Protein AF-A0AAQ0KKB2-F1 (afdb_monomer_lite)

pLDDT: mean 70.13, std 20.49, range [37.59, 97.06]

Organism: Paracoccus versutus (NCBI:txid34007)

Structure (mmCIF, N/CA/C/O backbone):
data_AF-A0AAQ0KKB2-F1
#
_entry.id   AF-A0AAQ0KKB2-F1
#
loop_
_atom_site.group_PDB
_atom_site.id
_atom_site.type_symbol
_atom_site.label_atom_id
_atom_site.label_alt_id
_atom_site.label_comp_id
_atom_site.label_asym_id
_atom_site.label_entity_id
_atom_site.label_seq_id
_atom_site.pdbx_PDB_ins_code
_atom_site.Cartn_x
_atom_site.Cartn_y
_atom_site.Cartn_z
_atom_site.occupancy
_atom_site.B_iso_or_equiv
_atom_site.auth_seq_id
_atom_site.auth_comp_id
_atom_site.auth_asym_id
_atom_site.auth_atom_id
_atom_site.pdbx_PDB_model_num
ATOM 1 N N . MET A 1 1 ? -43.645 34.973 55.747 1.00 45.66 1 MET A N 1
ATOM 2 C CA . MET A 1 1 ? -42.731 33.970 55.161 1.00 45.66 1 MET A CA 1
ATOM 3 C C . MET A 1 1 ? -42.607 34.374 53.688 1.00 45.66 1 MET A C 1
ATOM 5 O O . MET A 1 1 ? -43.566 34.181 52.964 1.00 45.66 1 MET A O 1
ATOM 9 N N . HIS A 1 2 ? -41.732 35.323 53.318 1.00 41.53 2 HIS A N 1
ATOM 10 C CA . HIS A 1 2 ? -40.403 35.063 52.713 1.00 41.53 2 HIS A CA 1
ATOM 11 C C . HIS A 1 2 ? -40.408 33.767 51.865 1.00 41.53 2 HIS A C 1
ATOM 13 O O . HIS A 1 2 ? -40.698 32.723 52.431 1.00 41.53 2 HIS A O 1
ATOM 19 N N . LEU A 1 3 ? -40.097 33.715 50.564 1.00 45.66 3 LEU A N 1
ATOM 20 C CA . LEU A 1 3 ? -39.351 34.608 49.667 1.00 45.66 3 LEU A CA 1
ATOM 21 C C . LEU A 1 3 ? -39.519 34.111 48.200 1.00 45.66 3 LEU A C 1
ATOM 23 O O . LEU A 1 3 ? -39.845 32.949 47.973 1.00 45.66 3 LEU A O 1
ATOM 27 N N . CYS A 1 4 ? -39.309 35.013 47.238 1.00 39.38 4 CYS A N 1
ATOM 28 C CA . CYS A 1 4 ? -39.507 34.931 45.781 1.00 39.38 4 CYS A CA 1
ATOM 29 C C . CYS A 1 4 ? -38.480 34.087 44.986 1.00 39.38 4 CYS A C 1
ATOM 31 O O . CYS A 1 4 ? -37.340 33.976 45.421 1.00 39.38 4 CYS A O 1
ATOM 33 N N . ALA A 1 5 ? -38.842 33.660 43.761 1.00 47.03 5 ALA A N 1
ATOM 34 C CA . ALA A 1 5 ? -38.027 33.676 42.518 1.00 47.03 5 ALA A CA 1
ATOM 35 C C . ALA A 1 5 ? -38.859 33.079 41.351 1.00 47.03 5 ALA A C 1
ATOM 37 O O . ALA A 1 5 ? -39.506 32.062 41.552 1.00 47.03 5 ALA A O 1
ATOM 38 N N . GLY A 1 6 ? -38.937 33.589 40.119 1.00 43.50 6 GLY A N 1
ATOM 39 C CA . GLY A 1 6 ? -38.336 34.741 39.457 1.00 43.50 6 GLY A CA 1
ATOM 40 C C . GLY A 1 6 ? -38.975 34.910 38.060 1.00 43.50 6 GLY A C 1
ATOM 41 O O . GLY A 1 6 ? -38.967 33.990 37.251 1.00 43.50 6 GLY A O 1
ATOM 42 N N . ILE A 1 7 ? -39.580 36.083 37.868 1.00 44.94 7 ILE A N 1
ATOM 43 C CA . ILE A 1 7 ? -39.866 36.880 36.655 1.00 44.94 7 ILE A CA 1
ATOM 44 C C . ILE A 1 7 ? -38.898 36.658 35.464 1.00 44.94 7 ILE A C 1
ATOM 46 O O . ILE A 1 7 ? -37.704 36.498 35.680 1.00 44.94 7 ILE A O 1
ATOM 50 N N . THR A 1 8 ? -39.364 36.471 34.220 1.00 39.19 8 THR A N 1
ATOM 51 C CA . THR A 1 8 ? -39.878 37.448 33.216 1.00 39.19 8 THR A CA 1
ATOM 52 C C . THR A 1 8 ? -38.788 38.128 32.370 1.00 39.19 8 THR A C 1
ATOM 54 O O . THR A 1 8 ? -37.798 38.600 32.912 1.00 39.19 8 THR A O 1
ATOM 57 N N . HIS A 1 9 ? -39.109 38.274 31.072 1.00 42.00 9 HIS A N 1
ATOM 58 C CA . HIS A 1 9 ? -38.637 39.277 30.093 1.00 42.00 9 HIS A CA 1
ATOM 59 C C . HIS A 1 9 ? -37.204 39.139 29.554 1.00 42.00 9 HIS A C 1
ATOM 61 O O . HIS A 1 9 ? -36.252 39.011 30.307 1.00 42.00 9 HIS A O 1
ATOM 67 N N . GLU A 1 10 ? -36.989 39.027 28.237 1.00 47.03 10 GLU A N 1
ATOM 68 C CA . GLU A 1 10 ? -37.222 40.028 27.168 1.00 47.03 10 GLU A CA 1
ATOM 69 C C . GLU A 1 10 ? -36.315 41.268 27.302 1.00 47.03 10 GLU A C 1
ATOM 71 O O . GLU A 1 10 ? -36.249 41.889 28.358 1.00 47.03 10 GLU A O 1
ATOM 76 N N . GLN A 1 11 ? -35.736 41.638 26.149 1.00 37.59 11 GLN A N 1
ATOM 77 C CA . GLN A 1 11 ? -35.078 42.895 25.739 1.00 37.59 11 GLN A CA 1
ATOM 78 C C . GLN A 1 11 ? -33.554 42.785 25.553 1.00 37.59 11 GLN A C 1
ATOM 80 O O . GLN A 1 11 ? -32.815 42.543 26.497 1.00 37.59 11 GLN A O 1
ATOM 85 N N . ASN A 1 12 ? -33.055 42.701 24.308 1.00 41.34 12 ASN A N 1
ATOM 86 C CA . ASN A 1 12 ? -32.894 43.735 23.251 1.00 41.34 12 ASN A CA 1
ATOM 87 C C . ASN A 1 12 ? -31.622 44.595 23.489 1.00 41.34 12 ASN A C 1
ATOM 89 O O . ASN A 1 12 ? -31.332 44.941 24.631 1.00 41.34 12 ASN A O 1
ATOM 93 N N . PRO A 1 13 ? -30.801 44.875 22.452 1.00 54.06 13 PRO A N 1
ATOM 94 C CA . PRO A 1 13 ? -29.367 45.067 22.574 1.00 54.06 13 PRO A CA 1
ATOM 95 C C . PRO A 1 13 ? -29.001 46.527 22.821 1.00 54.06 13 PRO A C 1
ATOM 97 O O . PRO A 1 13 ? -29.525 47.437 22.184 1.00 54.06 13 PRO A O 1
ATOM 100 N N . SER A 1 14 ? -28.022 46.738 23.694 1.00 41.03 14 SER A N 1
ATOM 101 C CA . SER A 1 14 ? -27.182 47.936 23.728 1.00 41.03 14 SER A CA 1
ATOM 102 C C . SER A 1 14 ? -25.991 47.662 24.640 1.00 41.03 14 SER A C 1
ATOM 104 O O . SER A 1 14 ? -26.144 47.618 25.856 1.00 41.03 14 SER A O 1
ATOM 106 N N . GLN A 1 15 ? -24.797 47.485 24.072 1.00 46.72 15 GLN A N 1
ATOM 107 C CA . GLN A 1 15 ? -23.557 47.722 24.815 1.00 46.72 15 GLN A CA 1
ATOM 108 C C . GLN A 1 15 ? -22.700 48.742 24.073 1.00 46.72 15 GLN A C 1
ATOM 110 O O . GLN A 1 15 ? -21.892 48.452 23.197 1.00 46.72 15 GLN A O 1
ATOM 115 N N . THR A 1 16 ? -23.015 49.973 24.451 1.00 39.41 16 THR A N 1
ATOM 116 C CA . THR A 1 16 ? -22.211 51.180 24.578 1.00 39.41 16 THR A CA 1
ATOM 117 C C . THR A 1 16 ? -20.704 50.965 24.773 1.00 39.41 16 THR A C 1
ATOM 119 O O . THR A 1 16 ? -20.265 50.225 25.647 1.00 39.41 16 THR A O 1
ATOM 122 N N . ALA A 1 17 ? -19.963 51.712 23.954 1.00 47.31 17 ALA A N 1
ATOM 123 C CA . ALA A 1 17 ? -18.639 52.315 24.115 1.00 47.31 17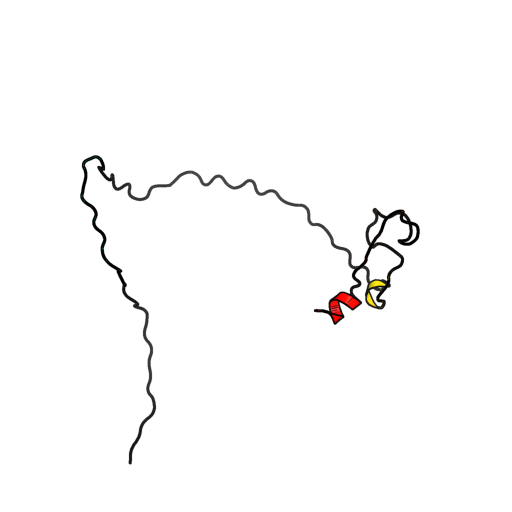 ALA A CA 1
ATOM 124 C C . ALA A 1 17 ? -17.813 52.060 25.396 1.00 47.31 17 ALA A C 1
ATOM 126 O O . ALA A 1 17 ? -18.257 52.306 26.514 1.00 47.31 17 ALA A O 1
ATOM 127 N N . SER A 1 18 ? -16.516 51.803 25.191 1.00 43.28 18 SER A N 1
ATOM 128 C CA . SER A 1 18 ? -15.454 52.212 26.116 1.00 43.28 18 SER A CA 1
ATOM 129 C C . SER A 1 18 ? -14.264 52.757 25.320 1.00 43.28 18 SER A C 1
ATOM 131 O O . SER A 1 18 ? -13.556 52.020 24.635 1.00 43.28 18 SER A O 1
ATOM 133 N N . LEU A 1 19 ? -14.101 54.081 25.366 1.00 42.12 19 LEU A N 1
ATOM 134 C CA . LEU A 1 19 ? -12.952 54.832 24.862 1.00 42.12 19 LEU A CA 1
ATOM 135 C C . LEU A 1 19 ? -11.899 54.903 25.976 1.00 42.12 19 LEU A C 1
ATOM 137 O O . LEU A 1 19 ? -12.096 55.591 26.976 1.00 42.12 19 LEU A O 1
ATOM 141 N N . GLY A 1 20 ? -10.777 54.207 25.790 1.00 40.25 20 GLY A N 1
ATOM 142 C CA . GLY A 1 20 ? -9.556 54.383 26.578 1.00 40.25 20 GLY A CA 1
ATOM 143 C C . GLY A 1 20 ? -8.724 55.537 26.017 1.00 40.25 20 GLY A C 1
ATOM 144 O O . GLY A 1 20 ? -8.396 55.562 24.835 1.00 40.25 20 GLY A O 1
ATOM 145 N N . VAL A 1 21 ? -8.441 56.511 26.876 1.00 48.88 21 VAL A N 1
ATOM 146 C CA . VAL A 1 21 ? -8.048 57.893 26.573 1.00 48.88 21 VAL A CA 1
ATOM 147 C C . VAL A 1 21 ? -6.526 58.132 26.654 1.00 48.88 21 VAL A C 1
ATOM 149 O O . VAL A 1 21 ? -5.828 57.523 27.455 1.00 48.88 21 VAL A O 1
ATOM 152 N N . CYS A 1 22 ? -6.078 59.124 25.870 1.00 39.56 22 CYS A N 1
ATOM 153 C CA . CYS A 1 22 ? -4.876 59.968 25.990 1.00 39.56 22 CYS A CA 1
ATOM 154 C C . CYS A 1 22 ? -3.472 59.380 25.771 1.00 39.56 22 CYS A C 1
ATOM 156 O O . CYS A 1 22 ? -2.829 58.887 26.694 1.00 39.56 22 CYS A O 1
ATOM 158 N N . ARG A 1 23 ? -2.873 59.779 24.639 1.00 44.03 23 ARG A N 1
ATOM 159 C CA . ARG A 1 23 ? -1.654 60.604 24.687 1.00 44.03 23 ARG A CA 1
ATOM 160 C C . ARG A 1 23 ? -1.587 61.525 23.466 1.00 44.03 23 ARG A C 1
ATOM 162 O O . ARG A 1 23 ? -1.085 61.151 22.413 1.00 44.03 23 ARG A O 1
ATOM 169 N N . ALA A 1 24 ? -2.129 62.731 23.622 1.00 53.84 24 ALA A N 1
ATOM 170 C CA . ALA A 1 24 ? -1.910 63.826 22.689 1.00 53.84 24 ALA A CA 1
ATOM 171 C C . ALA A 1 24 ? -0.436 64.245 22.777 1.00 53.84 24 ALA A C 1
ATOM 173 O O . ALA A 1 24 ? -0.009 64.814 23.782 1.00 53.84 24 ALA A O 1
ATOM 174 N N . ILE A 1 25 ? 0.343 63.926 21.745 1.00 56.91 25 ILE A N 1
ATOM 175 C CA . ILE A 1 25 ? 1.588 64.632 21.458 1.00 56.91 25 ILE A CA 1
ATOM 176 C C . ILE A 1 25 ? 1.297 65.664 20.374 1.00 56.91 25 ILE A C 1
ATOM 178 O O . ILE A 1 25 ? 0.601 65.388 19.402 1.00 56.91 25 ILE A O 1
ATOM 182 N N . ALA A 1 26 ? 1.763 66.868 20.680 1.00 52.97 26 ALA A N 1
ATOM 183 C CA . ALA A 1 26 ? 1.602 68.145 20.014 1.00 52.97 26 ALA A CA 1
ATOM 184 C C . ALA A 1 26 ? 1.378 68.103 18.495 1.00 52.97 26 ALA A C 1
ATOM 186 O O . ALA A 1 26 ? 2.086 67.428 17.753 1.00 52.97 26 ALA A O 1
ATOM 187 N N . ALA A 1 27 ? 0.419 68.921 18.063 1.00 52.78 27 ALA A N 1
ATOM 188 C CA . ALA A 1 27 ? 0.275 69.356 16.689 1.00 52.78 27 ALA A CA 1
ATOM 189 C C . ALA A 1 27 ? 1.587 69.986 16.201 1.00 52.78 27 ALA A C 1
ATOM 191 O O . ALA A 1 27 ? 1.978 71.036 16.704 1.00 52.78 27 ALA A O 1
ATOM 192 N N . ASP A 1 28 ? 2.217 69.374 15.202 1.00 51.09 28 ASP A N 1
ATOM 193 C CA . ASP A 1 28 ? 3.151 70.072 14.327 1.00 51.09 28 ASP A CA 1
ATOM 194 C C . ASP A 1 28 ? 2.620 69.975 12.895 1.00 51.09 28 ASP A C 1
ATOM 196 O O . ASP A 1 28 ? 2.682 68.949 12.226 1.00 51.09 28 ASP A O 1
ATOM 200 N N . LEU A 1 29 ? 1.931 71.058 12.544 1.00 51.97 29 LEU A N 1
ATOM 201 C CA . LEU A 1 29 ? 1.846 71.683 11.233 1.00 51.97 29 LEU A CA 1
ATOM 202 C C . LEU A 1 29 ? 1.669 70.778 10.005 1.00 51.97 29 LEU A C 1
ATOM 204 O O . LEU A 1 29 ? 2.612 70.278 9.403 1.00 51.97 29 LEU A O 1
ATOM 208 N N . GLY A 1 30 ? 0.445 70.843 9.487 1.00 53.38 30 GLY A N 1
ATOM 209 C CA . GLY A 1 30 ? 0.261 71.012 8.054 1.00 53.38 30 GLY A CA 1
ATOM 210 C C . GLY A 1 30 ? -0.297 69.797 7.330 1.00 53.38 30 GLY A C 1
ATOM 211 O O . GLY A 1 30 ? 0.297 68.729 7.294 1.00 53.38 30 GLY A O 1
ATOM 212 N N . LEU A 1 31 ? -1.392 70.069 6.619 1.00 56.34 31 LEU A N 1
ATOM 213 C CA . LEU A 1 31 ? -1.808 69.374 5.404 1.00 56.34 31 LEU A CA 1
ATOM 214 C C . LEU A 1 31 ? -2.717 68.147 5.555 1.00 56.34 31 LEU A C 1
ATOM 216 O O . LEU A 1 31 ? -2.372 67.059 5.116 1.00 56.34 31 LEU A O 1
ATOM 220 N N . LEU A 1 32 ? -3.956 68.354 6.008 1.00 52.72 32 LEU A N 1
ATOM 221 C CA . LEU A 1 32 ? -5.068 67.519 5.540 1.00 52.72 32 LEU A CA 1
ATOM 222 C C . LEU A 1 3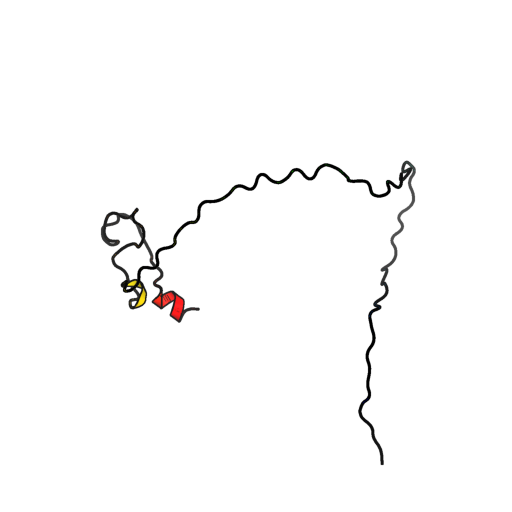2 ? -6.336 68.360 5.334 1.00 52.72 32 LEU A C 1
ATOM 224 O O . LEU A 1 32 ? -7.083 68.578 6.288 1.00 52.72 32 LEU A O 1
ATOM 228 N N . PRO A 1 33 ? -6.678 68.771 4.101 1.00 53.84 33 PRO A N 1
ATOM 229 C CA . PRO A 1 33 ? -8.078 68.778 3.728 1.00 53.84 33 PRO A CA 1
ATOM 230 C C . PRO A 1 33 ? -8.495 67.314 3.556 1.00 53.84 33 PRO A C 1
ATOM 232 O O . PRO A 1 33 ? -8.253 66.690 2.524 1.00 53.84 33 PRO A O 1
ATOM 235 N N . VAL A 1 34 ? -9.096 66.750 4.603 1.00 60.06 34 VAL A N 1
ATOM 236 C CA . VAL A 1 34 ? -9.862 65.510 4.488 1.00 60.06 34 VAL A CA 1
ATOM 237 C C . VAL A 1 34 ? -11.051 65.808 3.570 1.00 60.06 34 VAL A C 1
ATOM 239 O O . VAL A 1 34 ? -12.052 66.398 3.968 1.00 60.06 34 VAL A O 1
ATOM 242 N N . LEU A 1 35 ? -10.915 65.484 2.287 1.00 54.66 35 LEU A N 1
ATOM 243 C CA . LEU A 1 35 ? -12.065 65.425 1.399 1.00 54.66 35 LEU A CA 1
ATOM 244 C C . LEU A 1 35 ? -12.845 64.177 1.803 1.00 54.66 35 LEU A C 1
ATOM 246 O O . LEU A 1 35 ? -12.414 63.050 1.566 1.00 54.66 35 LEU A O 1
ATOM 250 N N . ALA A 1 36 ? -13.971 64.393 2.474 1.00 59.97 36 ALA A N 1
ATOM 251 C CA . ALA A 1 36 ? -14.976 63.375 2.716 1.00 59.97 36 ALA A CA 1
ATOM 252 C C . ALA A 1 36 ? -15.505 62.873 1.361 1.00 59.97 36 ALA A C 1
ATOM 254 O O . ALA A 1 36 ? -16.402 63.473 0.772 1.00 59.97 36 ALA A O 1
ATOM 255 N N . ILE A 1 37 ? -14.919 61.795 0.836 1.00 56.88 37 ILE A N 1
ATOM 256 C CA . ILE A 1 37 ? -15.442 61.104 -0.343 1.00 56.88 37 ILE A CA 1
ATOM 257 C C . ILE A 1 37 ? -16.503 60.126 0.159 1.00 56.88 37 ILE A C 1
ATOM 259 O O . ILE A 1 37 ? -16.207 59.016 0.601 1.00 56.88 37 ILE A O 1
ATOM 263 N N . SER A 1 38 ? -17.753 60.585 0.129 1.00 54.59 38 SER A N 1
ATOM 264 C CA . SER A 1 38 ? -18.934 59.740 0.274 1.00 54.59 38 SER A CA 1
ATOM 265 C C . SER A 1 38 ? -18.915 58.615 -0.762 1.00 54.59 38 SER A C 1
ATOM 267 O O . SER A 1 38 ? -18.511 58.807 -1.908 1.00 54.59 38 SER A O 1
ATOM 269 N N . ALA A 1 39 ? -19.351 57.439 -0.313 1.00 58.03 39 ALA A N 1
ATOM 270 C CA . ALA A 1 39 ? -19.371 56.174 -1.029 1.00 58.03 39 ALA A CA 1
ATOM 271 C C . ALA A 1 39 ? -19.774 56.289 -2.508 1.00 58.03 39 ALA A C 1
ATOM 273 O O . ALA A 1 39 ? -20.872 56.718 -2.853 1.00 58.03 39 ALA A O 1
ATOM 274 N N . GLY A 1 40 ? -18.877 55.807 -3.361 1.00 53.94 40 GLY A N 1
ATOM 275 C CA . GLY A 1 40 ? -19.098 55.635 -4.788 1.00 53.94 40 GLY A CA 1
ATOM 276 C C . GLY A 1 40 ? -18.051 54.714 -5.404 1.00 53.94 40 GLY A C 1
ATOM 277 O O . GLY A 1 40 ? -17.539 55.014 -6.475 1.00 53.94 40 GLY A O 1
ATOM 278 N N . VAL A 1 41 ? -17.695 53.604 -4.743 1.00 52.78 41 VAL A N 1
ATOM 279 C CA . VAL A 1 41 ? -16.892 52.546 -5.384 1.00 52.78 41 VAL A CA 1
ATOM 280 C C . VAL A 1 41 ? -17.810 51.645 -6.217 1.00 52.78 41 VAL A C 1
ATOM 282 O O . VAL A 1 41 ? -18.039 50.479 -5.929 1.00 52.78 41 VAL A 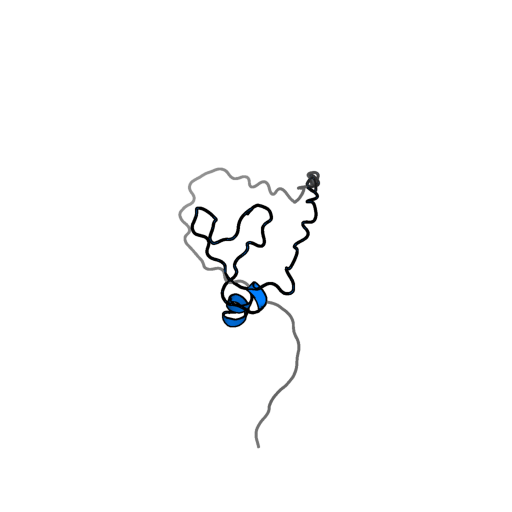O 1
ATOM 285 N N . GLY A 1 42 ? -18.395 52.230 -7.261 1.00 54.69 42 GLY A N 1
ATOM 286 C CA . GLY A 1 42 ? -19.060 51.509 -8.344 1.00 54.69 42 GLY A CA 1
ATOM 287 C C . GLY A 1 42 ? -18.068 51.218 -9.468 1.00 54.69 42 GLY A C 1
ATOM 288 O O . GLY A 1 42 ? -18.260 51.681 -10.586 1.00 54.69 42 GLY A O 1
ATOM 289 N N . GLY A 1 43 ? -16.969 50.524 -9.166 1.00 55.47 43 GLY A N 1
ATOM 290 C CA . GLY A 1 43 ? -16.132 49.919 -10.205 1.00 55.47 43 GLY A CA 1
ATOM 291 C C . GLY A 1 43 ? -16.765 48.597 -10.647 1.00 55.47 43 GLY A C 1
ATOM 292 O O . GLY A 1 43 ? -17.336 47.915 -9.793 1.00 55.47 43 GLY A O 1
ATOM 293 N N . PRO A 1 44 ? -16.711 48.208 -11.936 1.00 56.81 44 PRO A N 1
ATOM 294 C CA . PRO A 1 44 ? -17.230 46.912 -12.358 1.00 56.81 44 PRO A CA 1
ATOM 295 C C . PRO A 1 44 ? -16.545 45.817 -11.541 1.00 56.81 44 PRO A C 1
ATOM 297 O O . PRO A 1 44 ? -15.317 45.704 -11.553 1.00 56.81 44 PRO A O 1
ATOM 300 N N . ALA A 1 45 ? -17.339 45.021 -10.823 1.00 62.62 45 ALA A N 1
ATOM 301 C CA . ALA A 1 45 ? -16.871 43.768 -10.264 1.00 62.62 45 ALA A CA 1
ATOM 302 C C . ALA A 1 45 ? -16.375 42.928 -11.445 1.00 62.62 45 ALA A C 1
ATOM 304 O O . ALA A 1 45 ? -17.171 42.447 -12.249 1.00 62.62 45 ALA A O 1
ATOM 305 N N . GLN A 1 46 ? -15.056 42.828 -11.602 1.00 57.19 46 GLN A N 1
ATOM 306 C CA . GLN A 1 46 ? -14.449 41.864 -12.507 1.00 57.19 46 GLN A CA 1
ATOM 307 C C . GLN A 1 46 ? -14.933 40.499 -12.017 1.00 57.19 46 GLN A C 1
ATOM 309 O O . GLN A 1 46 ? -14.553 40.063 -10.928 1.00 57.19 46 GLN A O 1
ATOM 314 N N . ALA A 1 47 ? -15.856 39.887 -12.760 1.00 61.97 47 ALA A N 1
ATOM 315 C CA . ALA A 1 47 ? -16.280 38.523 -12.515 1.00 61.97 47 ALA A CA 1
ATOM 316 C C . ALA A 1 47 ? -15.008 37.678 -12.495 1.00 61.97 47 ALA A C 1
ATOM 318 O O . ALA A 1 47 ? -14.269 37.658 -13.478 1.00 61.97 47 ALA A O 1
ATOM 319 N N . GLN A 1 48 ? -14.701 37.069 -11.350 1.00 66.56 48 GLN A N 1
ATOM 320 C CA . GLN A 1 48 ? -13.581 36.148 -11.285 1.00 66.56 48 GLN A CA 1
ATOM 321 C C . GLN A 1 48 ? -13.855 35.048 -12.306 1.00 66.56 48 GLN A C 1
ATOM 323 O O . GLN A 1 48 ? -14.898 34.391 -12.241 1.00 66.56 48 GLN A O 1
ATOM 328 N N . ASP A 1 49 ? -12.948 34.907 -13.271 1.00 65.75 49 ASP A N 1
ATOM 329 C CA . ASP A 1 49 ? -12.951 33.798 -14.212 1.00 65.75 49 ASP A CA 1
ATOM 330 C C . ASP A 1 49 ? -12.973 32.515 -13.375 1.00 65.75 49 ASP A C 1
ATOM 332 O O . ASP A 1 49 ? -12.050 32.224 -12.607 1.00 65.75 49 ASP A O 1
ATOM 336 N N . THR A 1 50 ? -14.123 31.843 -13.372 1.00 69.50 50 THR A N 1
ATOM 337 C CA . THR A 1 50 ? -14.348 30.687 -12.511 1.00 69.50 50 THR A CA 1
ATOM 338 C C . THR A 1 50 ? -13.606 29.522 -13.137 1.00 69.50 50 THR A C 1
ATOM 340 O O . THR A 1 50 ? -14.120 28.846 -14.029 1.00 69.50 50 THR A O 1
ATOM 343 N N . VAL A 1 51 ? -12.381 29.287 -12.666 1.00 77.12 51 VAL A N 1
ATOM 344 C CA . VAL A 1 51 ? -11.615 28.096 -13.025 1.00 77.12 51 VAL A CA 1
ATOM 345 C C . VAL A 1 51 ? -12.411 26.883 -12.551 1.00 77.12 51 VAL A C 1
ATOM 347 O O . VAL A 1 51 ? -12.506 26.599 -11.357 1.00 77.12 51 VAL A O 1
ATOM 350 N N . THR A 1 52 ? -13.033 26.187 -13.499 1.00 77.94 52 THR A N 1
ATOM 351 C CA . THR A 1 52 ? -13.777 24.957 -13.228 1.00 77.94 52 THR A CA 1
ATOM 352 C C . THR A 1 52 ? -12.769 23.821 -13.126 1.00 77.94 52 THR A C 1
ATOM 354 O O . THR A 1 52 ? -12.212 23.386 -14.132 1.00 77.94 52 THR A O 1
ATOM 357 N N . LEU A 1 53 ? -12.490 23.376 -11.900 1.00 84.44 53 LEU A N 1
ATOM 358 C CA . LEU A 1 53 ? -11.638 22.215 -11.660 1.00 84.44 53 LEU A CA 1
ATOM 359 C C . LEU A 1 53 ? -12.405 20.932 -11.998 1.00 84.44 53 LEU A C 1
ATOM 361 O O . LEU A 1 53 ? -13.587 20.790 -11.684 1.00 84.44 53 LEU A O 1
ATOM 365 N N . GLU A 1 54 ? -11.708 19.986 -12.620 1.00 82.06 54 GLU A N 1
ATOM 366 C CA . GLU A 1 54 ? -12.229 18.645 -12.866 1.00 82.06 54 GLU A CA 1
ATOM 367 C C . GLU A 1 54 ? -12.482 17.904 -11.539 1.00 82.06 54 GLU A C 1
ATOM 369 O O . GLU A 1 54 ? -11.746 18.060 -10.561 1.00 82.06 54 GLU A O 1
ATOM 374 N N . THR A 1 55 ? -13.528 17.076 -11.499 1.00 83.25 55 THR A N 1
ATOM 375 C CA . THR A 1 55 ? -13.830 16.227 -10.341 1.00 83.25 55 THR A CA 1
ATOM 376 C C . THR A 1 55 ? -12.868 15.046 -10.281 1.00 83.25 55 THR A C 1
ATOM 378 O O . THR A 1 55 ? -12.884 14.180 -11.149 1.00 83.25 55 THR A O 1
ATOM 381 N N . VAL A 1 56 ? -12.082 14.957 -9.208 1.00 83.94 56 VAL A N 1
ATOM 382 C CA . VAL A 1 56 ? -11.224 13.795 -8.947 1.00 83.94 56 VAL A CA 1
ATOM 383 C C . VAL A 1 56 ? -12.022 12.720 -8.210 1.00 83.94 56 VAL A C 1
ATOM 385 O O . VAL A 1 56 ? -12.496 12.936 -7.095 1.00 83.94 56 VAL A O 1
ATOM 388 N N . VAL A 1 57 ? -12.143 11.536 -8.813 1.00 82.50 57 VAL A N 1
ATOM 389 C CA . VAL A 1 57 ? -12.762 10.369 -8.169 1.00 82.50 57 VAL A CA 1
ATOM 390 C C . VAL A 1 57 ? -11.743 9.678 -7.266 1.00 82.50 57 VAL A C 1
ATOM 392 O O . VAL A 1 57 ? -10.747 9.126 -7.736 1.00 82.50 57 VAL A O 1
ATOM 395 N N . ILE A 1 58 ? -12.009 9.662 -5.959 1.00 80.19 58 ILE A N 1
ATOM 396 C CA . ILE A 1 58 ? -11.203 8.920 -4.985 1.00 80.19 58 ILE A CA 1
ATOM 397 C C . ILE A 1 58 ? -11.751 7.497 -4.882 1.00 80.19 58 ILE A C 1
ATOM 399 O O . ILE A 1 58 ? -12.889 7.283 -4.466 1.00 80.19 58 ILE A O 1
ATOM 403 N N . ARG A 1 59 ? -10.935 6.509 -5.259 1.00 78.00 59 ARG A N 1
ATOM 404 C CA . ARG A 1 59 ? -11.283 5.090 -5.124 1.00 78.00 59 ARG A CA 1
ATOM 405 C C . ARG A 1 59 ? -10.885 4.588 -3.738 1.00 78.00 59 ARG A C 1
ATOM 407 O O . ARG A 1 59 ? -9.701 4.565 -3.409 1.00 78.00 59 ARG A O 1
ATOM 414 N N . CYS A 1 60 ? -11.863 4.150 -2.949 1.00 68.19 60 CYS A N 1
ATOM 415 C CA . CYS A 1 60 ? -11.602 3.372 -1.740 1.00 68.19 60 CYS A CA 1
ATOM 416 C C . CYS A 1 60 ? -11.390 1.904 -2.117 1.00 68.19 60 CYS A C 1
ATOM 418 O O . CYS A 1 60 ? -12.214 1.313 -2.813 1.00 68.19 60 CYS A O 1
ATOM 420 N N . GLN A 1 61 ? -10.297 1.311 -1.644 1.00 69.19 61 GLN A N 1
ATOM 421 C CA . GLN A 1 61 ? -10.018 -0.108 -1.849 1.00 69.19 61 GLN A CA 1
ATOM 422 C C . GLN A 1 61 ? -10.746 -0.934 -0.780 1.00 69.19 61 GLN A C 1
ATOM 424 O O . GLN A 1 61 ? -10.216 -1.147 0.309 1.00 69.19 61 GLN A O 1
ATOM 429 N N . GLN A 1 62 ? -11.979 -1.349 -1.080 1.00 66.94 62 GLN A N 1
ATOM 430 C CA . GLN A 1 62 ? -12.763 -2.249 -0.228 1.00 66.94 62 GLN A CA 1
ATOM 431 C C . GLN A 1 62 ? -12.155 -3.658 -0.219 1.00 66.94 62 GLN A C 1
ATOM 433 O O . GLN A 1 62 ? -11.805 -4.194 -1.268 1.00 66.94 62 GLN A O 1
ATOM 438 N N . GLY A 1 63 ? -12.045 -4.262 0.963 1.00 68.88 63 GLY A N 1
ATOM 439 C CA . GLY A 1 63 ? -11.447 -5.582 1.167 1.00 68.88 63 GLY A CA 1
ATOM 440 C C . GLY A 1 63 ? -9.915 -5.591 1.159 1.00 68.88 63 GLY A C 1
ATOM 441 O O . GLY A 1 63 ? -9.320 -6.665 1.127 1.00 68.88 63 GLY A O 1
ATOM 442 N N . SER A 1 64 ? -9.266 -4.422 1.185 1.00 77.19 64 SER A N 1
ATOM 443 C CA . SER A 1 64 ? -7.803 -4.327 1.200 1.00 77.19 64 SER A CA 1
ATOM 444 C C . SER A 1 64 ? -7.210 -4.867 2.508 1.00 77.19 64 SER A C 1
ATOM 446 O O . SER A 1 64 ? -7.797 -4.705 3.582 1.00 77.19 64 SER A O 1
ATOM 448 N N . GLU A 1 65 ? -5.988 -5.417 2.446 1.00 83.62 65 GLU A N 1
ATOM 449 C CA . GLU A 1 65 ? -5.184 -5.747 3.634 1.00 83.62 65 GLU A CA 1
ATOM 450 C C . GLU A 1 65 ? -5.125 -4.557 4.612 1.00 83.62 65 GLU A C 1
ATOM 452 O O . GLU A 1 65 ? -5.157 -4.743 5.825 1.00 83.62 65 GLU A O 1
ATOM 457 N N . ALA A 1 66 ? -5.126 -3.321 4.097 1.00 85.62 66 ALA A N 1
ATOM 458 C CA . ALA A 1 66 ? -5.100 -2.104 4.903 1.00 85.62 66 ALA A CA 1
ATOM 459 C C . ALA A 1 66 ? -6.350 -1.890 5.786 1.00 85.62 66 ALA A C 1
ATOM 461 O O . ALA A 1 66 ? -6.303 -1.074 6.708 1.00 85.62 66 ALA A O 1
ATOM 462 N N . GLU A 1 67 ? -7.469 -2.575 5.534 1.00 87.25 67 GLU A N 1
ATOM 463 C CA . GLU A 1 67 ? -8.678 -2.456 6.359 1.00 87.25 67 GLU A CA 1
ATOM 464 C C . GLU A 1 67 ? -8.644 -3.332 7.612 1.00 87.25 67 GLU A C 1
ATOM 466 O O . GLU A 1 67 ? -9.217 -2.956 8.636 1.00 87.25 67 GLU A O 1
ATOM 471 N N . THR A 1 68 ? -7.983 -4.487 7.537 1.00 89.12 68 THR A N 1
ATOM 472 C CA . THR A 1 68 ? -8.029 -5.529 8.576 1.00 89.12 68 THR A CA 1
ATOM 473 C C . THR A 1 68 ? -6.668 -5.793 9.224 1.00 89.12 68 THR A C 1
ATOM 475 O O . THR A 1 68 ? -6.602 -6.230 10.377 1.00 89.12 68 THR A O 1
ATOM 478 N N . SER A 1 69 ? -5.576 -5.477 8.528 1.00 90.94 69 SER A N 1
ATOM 479 C CA . SER A 1 69 ? -4.194 -5.697 8.953 1.00 90.94 69 SER A CA 1
ATOM 480 C C . SER A 1 69 ? -3.485 -4.383 9.300 1.00 90.94 69 SER A C 1
ATOM 482 O O . SER A 1 69 ? -3.875 -3.304 8.865 1.00 90.94 69 SER A O 1
ATOM 484 N N . TYR A 1 70 ? -2.402 -4.489 10.073 1.00 94.38 70 TYR A N 1
ATOM 485 C CA . TYR A 1 70 ? -1.455 -3.395 10.343 1.00 94.38 70 TYR A CA 1
ATOM 486 C C . TYR A 1 70 ? -0.371 -3.254 9.265 1.00 94.38 70 TYR A C 1
ATOM 488 O O . TYR A 1 70 ? 0.433 -2.324 9.313 1.00 94.38 70 TYR A O 1
ATOM 496 N N . LYS A 1 71 ? -0.319 -4.193 8.316 1.00 93.56 71 LYS A N 1
ATOM 497 C CA . LYS A 1 71 ? 0.675 -4.272 7.243 1.00 93.56 71 LYS A CA 1
ATOM 498 C C . LYS A 1 71 ? -0.031 -4.538 5.918 1.00 93.56 71 LYS A C 1
ATOM 500 O O . LYS A 1 71 ? -0.947 -5.352 5.873 1.00 93.56 71 LYS A O 1
ATOM 505 N N . THR A 1 72 ? 0.450 -3.896 4.857 1.00 94.06 72 THR A N 1
ATOM 506 C CA . THR A 1 72 ? 0.045 -4.136 3.464 1.00 94.06 72 THR A CA 1
ATOM 507 C C . THR A 1 72 ? 1.269 -4.514 2.635 1.00 94.06 72 THR A C 1
ATOM 509 O O . THR A 1 72 ? 2.383 -4.083 2.948 1.00 94.06 72 THR A O 1
ATOM 512 N N . THR A 1 73 ? 1.086 -5.348 1.615 1.00 93.69 73 THR A N 1
ATOM 513 C CA . THR A 1 73 ? 2.152 -5.713 0.663 1.00 93.69 73 THR A CA 1
ATOM 514 C C . THR A 1 73 ? 2.190 -4.828 -0.572 1.00 93.69 73 THR A C 1
ATOM 516 O O . THR A 1 73 ? 3.248 -4.681 -1.183 1.00 93.69 73 THR A O 1
ATOM 519 N N . GLU A 1 74 ? 1.065 -4.200 -0.897 1.00 93.19 74 GLU A N 1
ATOM 520 C CA . GLU A 1 74 ? 0.883 -3.427 -2.119 1.00 93.19 74 GLU A CA 1
ATOM 521 C C . GLU A 1 74 ? 0.585 -1.956 -1.819 1.00 93.19 74 GLU A C 1
ATOM 523 O O . GLU A 1 74 ? 0.132 -1.583 -0.728 1.00 93.19 74 GLU A O 1
ATOM 528 N N . SER A 1 75 ? 0.857 -1.105 -2.810 1.00 92.06 75 SER A N 1
ATOM 529 C CA . SER A 1 75 ? 0.453 0.298 -2.796 1.00 92.06 75 SER A CA 1
ATOM 530 C C . SER A 1 75 ? -0.917 0.456 -3.443 1.00 92.06 75 SER A C 1
ATOM 532 O O . SER A 1 75 ? -1.212 -0.189 -4.440 1.00 92.06 75 SER A O 1
ATOM 534 N N . ALA A 1 76 ? -1.724 1.393 -2.945 1.00 90.50 76 ALA A N 1
ATOM 535 C CA . ALA A 1 76 ? -2.974 1.763 -3.605 1.00 90.50 76 ALA A CA 1
ATOM 536 C C . ALA A 1 76 ? -2.775 2.641 -4.858 1.00 90.50 76 ALA A C 1
ATOM 538 O O . ALA A 1 76 ? -3.746 2.962 -5.539 1.00 90.50 76 ALA A O 1
ATOM 539 N N . SER A 1 77 ? -1.542 3.086 -5.120 1.00 88.62 77 SER A N 1
ATOM 540 C CA . SER A 1 77 ? -1.201 3.960 -6.239 1.00 88.62 77 SER A CA 1
ATOM 541 C C . SER A 1 77 ? -0.730 3.154 -7.442 1.00 88.62 77 SER A C 1
ATOM 543 O O . SER A 1 77 ? 0.255 2.425 -7.342 1.00 88.62 77 SER A O 1
ATOM 545 N N . ASP A 1 78 ? -1.330 3.414 -8.604 1.00 90.25 78 ASP A N 1
ATOM 546 C CA . ASP A 1 78 ? -0.963 2.810 -9.896 1.00 90.25 78 ASP A CA 1
ATOM 547 C C . ASP A 1 78 ? 0.470 3.172 -10.358 1.00 90.25 78 ASP A C 1
ATOM 549 O O . ASP A 1 78 ? 0.980 2.651 -11.346 1.00 90.25 78 ASP A O 1
ATOM 553 N N . LYS A 1 79 ? 1.142 4.092 -9.651 1.00 92.81 79 LYS A N 1
ATOM 554 C CA . LYS A 1 79 ? 2.523 4.521 -9.936 1.00 92.81 79 LYS A CA 1
ATOM 555 C C . LYS A 1 79 ? 3.581 3.571 -9.368 1.00 92.81 79 LYS A C 1
ATOM 557 O O . LYS A 1 79 ? 4.759 3.730 -9.676 1.00 92.81 79 LYS A O 1
ATOM 562 N N . ILE A 1 80 ? 3.188 2.650 -8.489 1.00 93.75 80 ILE A N 1
ATOM 563 C CA . ILE A 1 80 ? 4.065 1.626 -7.922 1.00 93.75 80 ILE A CA 1
ATOM 564 C C . ILE A 1 80 ? 3.812 0.334 -8.693 1.00 93.75 80 ILE A C 1
ATOM 566 O O . ILE A 1 80 ? 2.725 -0.224 -8.635 1.00 93.75 80 ILE A O 1
ATOM 570 N N . THR A 1 81 ? 4.820 -0.125 -9.429 1.00 92.81 81 THR A N 1
ATOM 571 C CA . THR A 1 81 ? 4.692 -1.254 -10.364 1.00 92.81 81 THR A CA 1
ATOM 572 C C . THR A 1 81 ? 5.171 -2.587 -9.789 1.00 92.81 81 THR A C 1
ATOM 574 O O . THR A 1 81 ? 5.212 -3.581 -10.506 1.00 92.81 81 THR A O 1
ATOM 577 N N . ALA A 1 82 ? 5.595 -2.604 -8.527 1.00 94.00 82 ALA A N 1
ATOM 578 C CA . ALA A 1 82 ? 6.103 -3.779 -7.832 1.00 94.00 82 ALA A CA 1
ATOM 579 C C . ALA A 1 82 ? 5.604 -3.775 -6.378 1.00 94.00 82 ALA A C 1
ATOM 581 O O . ALA A 1 82 ? 5.284 -2.704 -5.855 1.00 94.00 82 ALA A O 1
ATOM 582 N N . PRO A 1 83 ? 5.557 -4.931 -5.696 1.00 95.06 83 PRO A N 1
ATOM 583 C CA . PRO A 1 83 ? 5.258 -4.985 -4.271 1.00 95.06 83 PRO A CA 1
ATOM 584 C C . PRO A 1 83 ? 6.163 -4.055 -3.454 1.00 95.06 83 PRO A C 1
ATOM 586 O O . PRO A 1 83 ? 7.294 -3.736 -3.837 1.00 95.06 83 PRO A O 1
ATOM 589 N N . LEU A 1 84 ? 5.688 -3.638 -2.280 1.00 95.00 84 LEU A N 1
ATOM 590 C CA . LEU A 1 84 ? 6.423 -2.706 -1.419 1.00 95.00 84 LEU A CA 1
ATOM 591 C C . LEU A 1 84 ? 7.774 -3.267 -0.952 1.00 95.00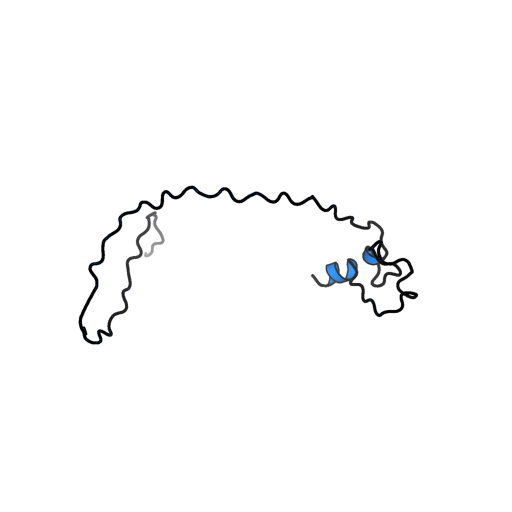 84 LEU A C 1
ATOM 593 O O . LEU A 1 84 ? 8.670 -2.489 -0.642 1.00 95.00 84 LEU A O 1
ATOM 597 N N . LEU A 1 85 ? 7.926 -4.594 -0.935 1.00 96.06 85 LEU A N 1
ATOM 598 C CA . LEU A 1 85 ? 9.186 -5.266 -0.615 1.00 96.06 85 LEU A CA 1
ATOM 599 C C . LEU A 1 85 ? 10.254 -5.070 -1.703 1.00 96.06 85 LEU A C 1
ATOM 601 O O . LEU A 1 85 ? 11.422 -4.883 -1.380 1.00 96.06 85 LEU A O 1
ATOM 605 N N . ASP A 1 86 ? 9.846 -5.079 -2.973 1.00 97.06 86 ASP A N 1
ATOM 606 C CA . ASP A 1 86 ? 10.740 -4.994 -4.137 1.00 97.06 86 ASP A CA 1
ATOM 607 C C . ASP A 1 86 ? 10.934 -3.552 -4.623 1.00 97.06 86 ASP A C 1
ATOM 609 O O . ASP A 1 86 ? 11.655 -3.281 -5.585 1.00 97.06 86 ASP A O 1
ATOM 613 N N . THR A 1 87 ? 10.282 -2.595 -3.965 1.00 96.38 87 THR A N 1
ATOM 614 C CA . THR A 1 87 ? 10.451 -1.180 -4.273 1.00 96.38 87 THR A CA 1
ATOM 615 C C . THR A 1 87 ? 11.779 -0.701 -3.667 1.00 96.38 87 THR A C 1
ATOM 617 O O . THR A 1 87 ? 11.943 -0.779 -2.451 1.00 96.38 87 THR A O 1
ATOM 620 N N . PRO A 1 88 ? 12.726 -0.141 -4.450 1.00 95.44 88 PRO A N 1
ATOM 621 C CA . PRO A 1 88 ? 14.068 0.219 -3.974 1.00 95.44 88 PRO A CA 1
ATOM 622 C C . PRO A 1 88 ? 14.083 1.537 -3.173 1.00 95.44 88 PRO A C 1
ATOM 624 O O . PRO A 1 88 ? 14.881 2.438 -3.432 1.00 95.44 88 PRO A O 1
ATOM 627 N N . ARG A 1 89 ? 13.154 1.693 -2.223 1.00 94.69 89 ARG A N 1
ATOM 628 C CA . ARG A 1 89 ? 13.066 2.826 -1.294 1.00 94.69 89 ARG A CA 1
ATOM 629 C C . ARG A 1 89 ? 12.233 2.464 -0.068 1.00 94.69 89 ARG A C 1
ATOM 631 O O . ARG A 1 89 ? 11.350 1.615 -0.134 1.00 94.69 89 ARG A O 1
ATOM 638 N N . THR A 1 90 ? 12.435 3.198 1.020 1.00 96.25 90 THR A N 1
ATOM 639 C CA . THR A 1 90 ? 11.612 3.059 2.225 1.00 96.25 90 THR A CA 1
ATOM 640 C C . THR A 1 90 ? 10.199 3.590 1.988 1.00 96.25 90 THR A C 1
ATOM 642 O O . THR A 1 90 ? 10.020 4.740 1.584 1.00 96.25 90 THR A O 1
ATOM 645 N N . VAL A 1 91 ? 9.193 2.765 2.282 1.00 95.56 91 VAL A N 1
ATOM 646 C CA . VAL A 1 91 ? 7.776 3.141 2.254 1.00 95.56 91 VAL A CA 1
ATOM 647 C C . VAL A 1 91 ? 7.126 2.707 3.563 1.00 95.56 91 VAL A C 1
ATOM 649 O O . VAL A 1 91 ? 7.145 1.529 3.908 1.00 95.56 91 VAL A O 1
ATOM 652 N N . THR A 1 92 ? 6.516 3.655 4.272 1.00 95.50 92 THR A N 1
ATOM 653 C CA . THR A 1 92 ? 5.701 3.380 5.461 1.00 95.50 92 THR A CA 1
ATOM 654 C C . THR A 1 92 ? 4.243 3.619 5.112 1.00 95.50 92 THR A C 1
ATOM 656 O O . THR A 1 92 ? 3.891 4.701 4.646 1.00 95.50 92 THR A O 1
ATOM 659 N N . VAL A 1 93 ? 3.390 2.625 5.350 1.00 94.56 93 VAL A N 1
ATOM 660 C CA . VAL A 1 93 ? 1.948 2.738 5.110 1.00 94.56 93 VAL A CA 1
ATOM 661 C C . VAL A 1 93 ? 1.216 2.828 6.443 1.00 94.56 93 VAL A C 1
ATOM 663 O O . VAL A 1 93 ? 1.393 1.967 7.302 1.00 94.56 93 VAL A O 1
ATOM 666 N N . MET A 1 94 ? 0.376 3.853 6.604 1.00 94.06 94 MET A N 1
ATOM 667 C CA . MET A 1 94 ? -0.621 3.898 7.675 1.00 94.06 94 MET A CA 1
ATOM 668 C C . MET A 1 94 ? -1.906 3.237 7.187 1.00 94.06 94 MET A C 1
ATOM 670 O O . MET A 1 94 ? -2.546 3.708 6.250 1.00 94.06 94 MET A O 1
ATOM 674 N N . THR A 1 95 ? -2.257 2.118 7.809 1.00 94.25 95 THR A N 1
ATOM 675 C CA . THR A 1 95 ? -3.441 1.325 7.458 1.00 94.25 95 THR A CA 1
ATOM 676 C C . THR A 1 95 ? -4.722 1.965 7.991 1.00 94.25 95 THR A C 1
ATOM 678 O O . THR A 1 95 ? -4.708 2.686 8.992 1.00 94.25 95 THR A O 1
ATOM 681 N N . ALA A 1 96 ? -5.859 1.672 7.358 1.00 92.50 96 ALA A N 1
ATOM 682 C CA . ALA A 1 96 ? -7.156 2.166 7.816 1.00 92.50 96 ALA A CA 1
ATOM 683 C C . ALA A 1 96 ? -7.484 1.656 9.225 1.00 92.50 96 ALA A C 1
ATOM 685 O O . ALA A 1 96 ? -8.073 2.385 10.019 1.00 92.50 96 ALA A O 1
ATOM 686 N N . ARG A 1 97 ? -7.048 0.439 9.570 1.00 92.12 97 ARG A N 1
ATOM 687 C CA . ARG A 1 97 ? -7.132 -0.084 10.937 1.00 92.12 97 ARG A CA 1
ATOM 688 C C . ARG A 1 97 ? -6.373 0.789 11.939 1.00 92.12 97 ARG A C 1
ATOM 690 O O . ARG A 1 97 ? -6.942 1.181 12.951 1.00 92.12 97 ARG A O 1
ATOM 697 N N . GLN A 1 98 ? -5.120 1.136 11.638 1.00 94.00 98 GLN A N 1
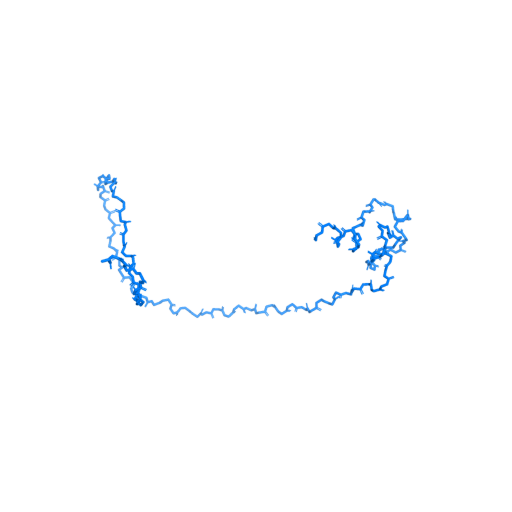ATOM 698 C CA . GLN A 1 98 ? -4.314 2.003 12.506 1.00 94.00 98 GLN A CA 1
ATOM 699 C C . GLN A 1 98 ? -4.928 3.383 12.690 1.00 94.00 98 GLN A C 1
ATOM 701 O O . GLN A 1 98 ? -4.829 3.936 13.778 1.00 94.00 98 GLN A O 1
ATOM 706 N N . ILE A 1 99 ? -5.537 3.937 11.641 1.00 93.56 99 ILE A N 1
ATOM 707 C CA . ILE A 1 99 ? -6.223 5.228 11.716 1.00 93.56 99 ILE A CA 1
ATOM 708 C C . ILE A 1 99 ? -7.444 5.106 12.636 1.00 93.56 99 ILE A C 1
ATOM 710 O O . ILE A 1 99 ? -7.523 5.829 13.621 1.00 93.56 99 ILE A O 1
ATOM 714 N N . LYS A 1 100 ? -8.323 4.121 12.398 1.00 94.12 100 LYS A N 1
ATOM 715 C CA . LYS A 1 100 ? -9.536 3.886 13.207 1.00 94.12 100 LYS A CA 1
ATOM 716 C C . LYS A 1 100 ? -9.241 3.675 14.694 1.00 94.12 100 LYS A C 1
ATOM 718 O O . LYS A 1 100 ? -10.012 4.104 15.540 1.00 94.12 100 LYS A O 1
ATOM 723 N N . GLU A 1 101 ? -8.149 2.991 15.016 1.00 94.44 101 GLU A N 1
ATOM 724 C CA . GLU A 1 101 ? -7.762 2.730 16.405 1.00 94.44 101 GLU A CA 1
ATOM 725 C C . GLU A 1 101 ? -7.087 3.931 17.083 1.00 94.44 101 GLU A C 1
ATOM 727 O O . GLU A 1 101 ? -7.026 3.976 18.311 1.00 94.44 101 GLU A O 1
ATOM 732 N N . ARG A 1 102 ? -6.557 4.887 16.305 1.00 92.50 102 ARG A N 1
ATOM 733 C CA . ARG A 1 102 ? -5.832 6.058 16.822 1.00 92.50 102 ARG A CA 1
ATOM 7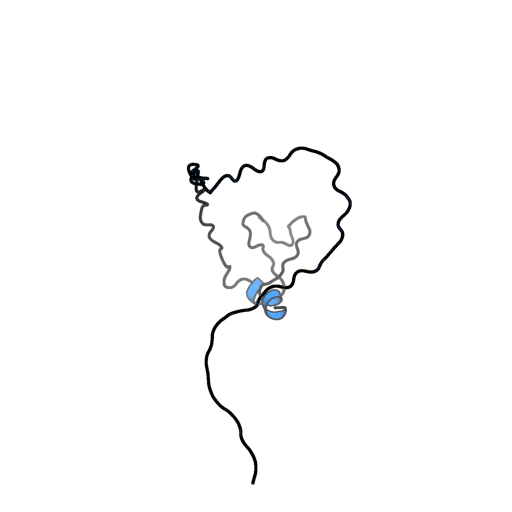34 C C . ARG A 1 102 ? -6.643 7.362 16.802 1.00 92.50 102 ARG A C 1
ATOM 736 O O . ARG A 1 102 ? -6.249 8.264 17.540 1.00 92.50 102 ARG A O 1
ATOM 743 N N . GLY A 1 103 ? -7.740 7.455 16.040 1.00 71.50 103 GLY A N 1
ATOM 744 C CA . GLY A 1 103 ? -8.678 8.592 16.040 1.00 71.50 103 GLY A CA 1
ATOM 745 C C . GLY A 1 103 ? -9.067 9.056 14.647 1.00 71.50 103 GLY A C 1
ATOM 746 O O . GLY A 1 103 ? -8.280 9.834 14.067 1.00 71.50 103 GLY A O 1
#

Secondary structure (DSSP, 8-state):
--------------------------------------S-------------PPPPPPPP-TT-HHHH-S--SS-SSTT--S-TTTSSS------HHHHHHH-

Radius of gyration: 33.84 Å; chains: 1; bounding box: 57×77×69 Å

Sequence (103 aa):
MHLCAGITHEQNPSQTASLGVCRAIAADLGLLPVLAISAGVGGPAQAQDTVTLETVVIRCQQGSEAETSYKTTESASDKITAPLLDTPRTVTVMTARQIKERG

Foldseek 3Di:
DDDDDDDDDDDDDDDDDDDDDDDDDDDDDDDDPPPPPDDDPPDPPPPPPPPDDDDDDDDDDPPACLAVHQDHQDDPDPVDPHTPVPPPDDDDDGGPVNVVVVD